Protein AF-A0A2E5S0P0-F1 (afdb_monomer_lite)

pLDDT: mean 78.13, std 12.22, range [39.19, 91.06]

Structure (mmCIF, N/CA/C/O backbone):
data_AF-A0A2E5S0P0-F1
#
_entry.id   AF-A0A2E5S0P0-F1
#
loop_
_atom_site.group_PDB
_atom_site.id
_atom_site.type_symbol
_atom_site.label_atom_id
_atom_site.label_alt_id
_atom_site.label_comp_id
_atom_site.label_asym_id
_atom_site.label_entity_id
_atom_site.label_seq_id
_atom_site.pdbx_PDB_ins_code
_atom_site.Cartn_x
_atom_site.Cartn_y
_atom_site.Cartn_z
_atom_site.occupancy
_atom_site.B_iso_or_equiv
_atom_site.auth_seq_id
_atom_site.auth_comp_id
_atom_site.auth_asym_id
_atom_site.auth_atom_id
_atom_site.pdbx_PDB_model_num
ATOM 1 N N . MET A 1 1 ? -26.345 3.188 47.044 1.00 56.16 1 MET A N 1
ATOM 2 C CA . MET A 1 1 ? -27.006 3.706 45.821 1.00 56.16 1 MET A CA 1
ATOM 3 C C . MET A 1 1 ? -26.520 5.099 45.387 1.00 56.16 1 MET A C 1
ATOM 5 O O . MET A 1 1 ? -26.101 5.228 44.247 1.00 56.16 1 MET A O 1
ATOM 9 N N . LYS A 1 2 ? -26.511 6.142 46.244 1.00 61.41 2 LYS A N 1
ATOM 10 C CA . LYS A 1 2 ? -26.120 7.521 45.837 1.00 61.41 2 LYS A CA 1
ATOM 11 C C . LYS A 1 2 ? -24.665 7.674 45.358 1.00 61.41 2 LYS A C 1
ATOM 13 O O . LYS A 1 2 ? -24.435 8.383 44.388 1.00 61.41 2 LYS A O 1
ATOM 18 N N . LYS A 1 3 ? -23.706 6.971 45.979 1.00 65.88 3 LYS A N 1
ATOM 19 C CA . LYS A 1 3 ? -22.295 6.997 45.546 1.00 65.88 3 LYS A CA 1
ATOM 20 C C . LYS A 1 3 ? -22.123 6.507 44.104 1.00 65.88 3 LYS A C 1
ATOM 22 O O . LYS A 1 3 ? -21.479 7.184 43.321 1.00 65.88 3 LYS A O 1
ATOM 27 N N . LEU A 1 4 ? -22.764 5.397 43.730 1.00 69.19 4 LEU A N 1
ATOM 28 C CA . LEU A 1 4 ? -22.656 4.812 42.385 1.00 69.19 4 LEU A CA 1
ATOM 29 C C . LEU A 1 4 ? -23.177 5.759 41.288 1.00 69.19 4 LEU A C 1
ATOM 31 O O . LEU A 1 4 ? -22.580 5.863 40.223 1.00 69.19 4 LEU A O 1
ATOM 35 N N . ARG A 1 5 ? -24.246 6.513 41.579 1.00 80.75 5 ARG A N 1
ATOM 36 C CA . ARG A 1 5 ? -24.827 7.488 40.643 1.00 80.75 5 ARG A CA 1
ATOM 37 C C . ARG A 1 5 ? -23.908 8.684 40.370 1.00 80.75 5 ARG A C 1
ATOM 39 O O . ARG A 1 5 ? -23.961 9.234 39.279 1.00 80.75 5 ARG A O 1
ATOM 46 N N . ASN A 1 6 ? -23.037 9.040 41.316 1.00 83.25 6 ASN A N 1
ATOM 47 C CA . ASN A 1 6 ? -22.064 10.122 41.135 1.00 83.25 6 ASN A CA 1
ATOM 48 C C . ASN A 1 6 ? -20.845 9.702 40.296 1.00 83.25 6 ASN A C 1
ATOM 50 O O . ASN A 1 6 ? -20.226 10.556 39.674 1.00 83.25 6 ASN A O 1
ATOM 54 N N . TYR A 1 7 ? -20.514 8.406 40.242 1.00 88.75 7 TYR A N 1
ATOM 55 C CA . TYR A 1 7 ? -19.415 7.893 39.407 1.00 88.75 7 TYR A CA 1
ATOM 56 C C . TYR A 1 7 ? -19.853 7.518 37.984 1.00 88.75 7 TYR A C 1
ATOM 58 O O . TYR A 1 7 ? -19.006 7.328 37.116 1.00 88.75 7 TYR A O 1
ATOM 66 N N . LEU A 1 8 ? -21.162 7.449 37.725 1.00 90.06 8 LEU A N 1
ATOM 67 C CA . LEU A 1 8 ? -21.733 7.139 36.413 1.00 90.06 8 LEU A CA 1
ATOM 68 C C . LEU A 1 8 ? -21.187 8.011 35.258 1.00 90.06 8 LEU A C 1
ATOM 70 O O . LEU A 1 8 ? -20.772 7.431 34.257 1.00 90.06 8 LEU A O 1
ATOM 74 N N . PRO A 1 9 ? -21.111 9.356 35.360 1.00 89.00 9 PRO A N 1
ATOM 75 C CA . PRO A 1 9 ? -20.534 10.172 34.286 1.00 89.00 9 PRO A CA 1
ATOM 76 C C . PRO A 1 9 ? -19.044 9.880 34.051 1.00 89.00 9 PRO A C 1
ATOM 78 O O . PRO A 1 9 ? -18.589 9.891 32.911 1.00 89.00 9 PRO A O 1
ATOM 81 N N . LEU A 1 10 ? -18.296 9.548 35.107 1.00 89.06 10 LEU A N 1
ATOM 82 C CA . LEU A 1 10 ? -16.881 9.181 35.013 1.00 89.06 10 LEU A CA 1
ATOM 83 C C . LEU A 1 10 ? -16.688 7.832 34.303 1.00 89.06 10 LEU A C 1
ATOM 85 O O . LEU A 1 10 ? -15.780 7.687 33.490 1.00 89.06 10 LEU A O 1
ATOM 89 N N . LEU A 1 11 ? -17.567 6.864 34.574 1.00 89.38 11 LEU A N 1
ATOM 90 C CA . LEU A 1 11 ? -17.568 5.560 33.906 1.00 89.38 11 LEU A CA 1
ATOM 91 C C . LEU A 1 11 ? -17.917 5.683 32.419 1.00 89.38 11 LEU A C 1
ATOM 93 O O . LEU A 1 11 ? -17.259 5.064 31.588 1.00 89.38 11 LEU A O 1
ATOM 97 N N . LEU A 1 12 ? -18.906 6.510 32.071 1.00 91.06 12 LEU A N 1
ATOM 98 C CA . LEU A 1 12 ? -19.262 6.770 30.673 1.00 91.06 12 LEU A CA 1
ATOM 99 C C . LEU A 1 12 ? -18.119 7.454 29.916 1.00 91.06 12 LEU A C 1
ATOM 101 O O . LEU A 1 12 ? -17.798 7.054 28.799 1.00 91.06 12 LEU A O 1
ATOM 105 N N . PHE A 1 13 ? -17.456 8.430 30.541 1.00 91.06 13 PHE A N 1
ATOM 106 C CA . PHE A 1 13 ? -16.291 9.086 29.953 1.00 91.06 13 PHE A CA 1
ATOM 107 C C . PHE A 1 13 ? -15.122 8.110 29.755 1.00 91.06 13 PHE A C 1
ATOM 109 O O . PHE A 1 13 ? -14.500 8.096 28.696 1.00 91.06 13 PHE A O 1
ATOM 116 N N . ALA A 1 14 ? -14.863 7.232 30.730 1.00 89.75 14 ALA A N 1
ATOM 117 C CA . ALA A 1 14 ? -13.842 6.194 30.609 1.00 89.75 14 ALA A CA 1
ATOM 118 C C . ALA A 1 14 ? -14.139 5.214 29.458 1.00 89.75 14 ALA A C 1
ATOM 120 O O . ALA A 1 14 ? -13.234 4.884 28.692 1.00 89.75 14 ALA A O 1
ATOM 121 N N . LEU A 1 15 ? -15.399 4.797 29.287 1.00 88.62 15 LEU A N 1
ATOM 122 C CA . LEU A 1 15 ? -15.823 3.939 28.174 1.00 88.62 15 LEU A CA 1
ATOM 123 C C . LEU A 1 15 ? -15.670 4.633 26.813 1.00 88.62 15 LEU A C 1
ATOM 125 O O . LEU A 1 15 ? -15.230 4.006 25.846 1.00 88.62 15 LEU A O 1
ATOM 129 N N . PHE A 1 16 ? -15.984 5.927 26.737 1.00 88.06 16 PHE A N 1
ATOM 130 C CA . PHE A 1 16 ? -15.827 6.723 25.519 1.00 88.06 16 PHE A CA 1
ATOM 131 C C . PHE A 1 16 ? -14.347 6.902 25.139 1.00 88.06 16 PHE A C 1
ATOM 133 O O . PHE A 1 16 ? -13.952 6.684 23.995 1.00 88.06 16 PHE A O 1
ATOM 140 N N . CYS A 1 17 ? -13.489 7.200 26.116 1.00 88.19 17 CYS A N 1
ATOM 141 C CA . CYS A 1 17 ? -12.043 7.274 25.908 1.00 88.19 17 CYS A CA 1
ATOM 142 C C . CYS A 1 17 ? -11.448 5.922 25.491 1.00 88.19 17 CYS A C 1
ATOM 144 O O . CYS A 1 17 ? -10.601 5.870 24.599 1.00 88.19 17 CYS A O 1
ATOM 146 N N . PHE A 1 18 ? -11.903 4.822 26.098 1.00 86.00 18 PHE A N 1
ATOM 147 C CA . PHE A 1 18 ? -11.432 3.481 25.755 1.00 86.00 18 PHE A CA 1
ATOM 148 C C . PHE A 1 18 ? -11.819 3.084 24.326 1.00 86.00 18 PHE A C 1
ATOM 150 O O . PHE A 1 18 ? -11.001 2.520 23.604 1.00 86.00 18 PHE A O 1
ATOM 157 N N . SER A 1 19 ? -13.031 3.421 23.884 1.00 80.88 19 SER A N 1
ATOM 158 C CA . SER A 1 19 ? -13.497 3.135 22.520 1.00 80.88 19 SER A CA 1
ATOM 159 C C . SER A 1 19 ? -12.777 3.977 21.461 1.00 80.88 19 SER A C 1
ATOM 161 O O . SER A 1 19 ? -12.368 3.430 20.439 1.00 80.88 19 SER A O 1
ATOM 163 N N . LEU A 1 20 ? -12.510 5.261 21.724 1.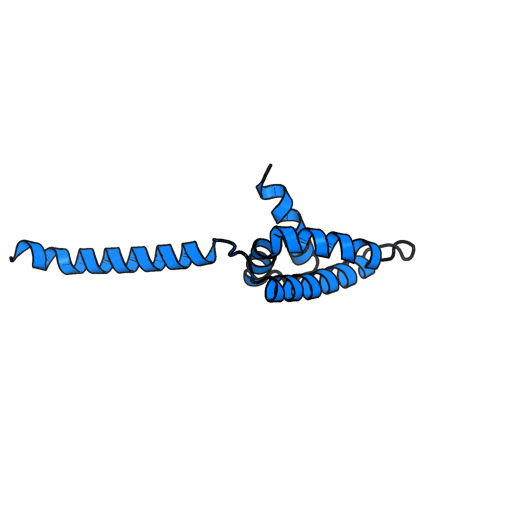00 82.38 20 LEU A N 1
ATOM 164 C CA . LEU A 1 20 ? -11.653 6.095 20.867 1.00 82.38 20 LEU A CA 1
ATOM 165 C C . LEU A 1 20 ? -10.219 5.553 20.777 1.00 82.38 20 LEU A C 1
ATOM 167 O O . LEU A 1 20 ? -9.642 5.486 19.690 1.00 82.38 20 LEU A O 1
ATOM 171 N N . ALA A 1 21 ? -9.645 5.133 21.906 1.00 82.50 21 ALA A N 1
ATOM 172 C CA . ALA A 1 21 ? -8.316 4.532 21.938 1.00 82.50 21 ALA A CA 1
ATOM 173 C C . ALA A 1 21 ? -8.278 3.195 21.185 1.00 82.50 21 ALA A C 1
ATOM 175 O O . ALA A 1 2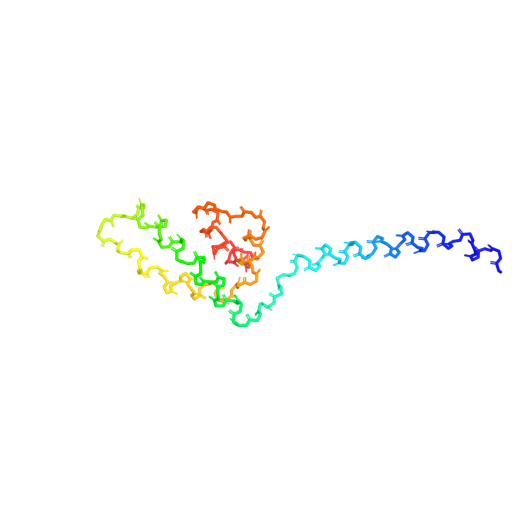1 ? -7.333 2.958 20.437 1.00 82.50 21 ALA A O 1
ATOM 176 N N . ALA A 1 22 ? -9.308 2.356 21.335 1.00 77.19 22 ALA A N 1
ATOM 177 C CA . ALA A 1 22 ? -9.446 1.086 20.629 1.00 77.19 22 ALA A CA 1
ATOM 178 C C . ALA A 1 22 ? -9.609 1.285 19.116 1.00 77.19 22 ALA A C 1
ATOM 180 O O . ALA A 1 22 ? -8.921 0.617 18.348 1.00 77.19 22 ALA A O 1
ATOM 181 N N . ALA A 1 23 ? -10.423 2.252 18.684 1.00 67.44 23 ALA A N 1
ATOM 182 C CA . ALA A 1 23 ? -10.582 2.604 17.273 1.00 67.44 23 ALA A CA 1
ATOM 183 C C . ALA A 1 23 ? -9.264 3.108 16.662 1.00 67.44 23 ALA A C 1
ATOM 185 O O . ALA A 1 23 ? -8.865 2.669 15.584 1.00 67.44 23 ALA A O 1
ATOM 186 N N . ASN A 1 24 ? -8.530 3.963 17.382 1.00 69.56 24 ASN A N 1
ATOM 187 C CA . ASN A 1 24 ? -7.212 4.441 16.959 1.00 69.56 24 ASN A CA 1
ATOM 188 C C . ASN A 1 24 ? -6.168 3.302 16.934 1.00 69.56 24 ASN A C 1
ATOM 190 O O . ASN A 1 24 ? -5.313 3.239 16.053 1.00 69.56 24 ASN A O 1
ATOM 194 N N . TRP A 1 25 ? -6.265 2.350 17.866 1.00 63.47 25 TRP A N 1
ATOM 195 C CA . TRP A 1 25 ? -5.432 1.145 17.88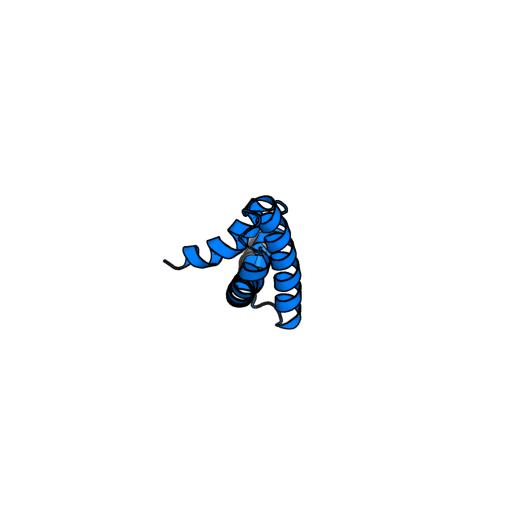7 1.00 63.47 25 TRP A CA 1
ATOM 196 C C . TRP A 1 25 ? -5.734 0.184 16.737 1.00 63.47 25 TRP A C 1
ATOM 198 O O . TRP A 1 25 ? -4.798 -0.356 16.147 1.00 63.47 25 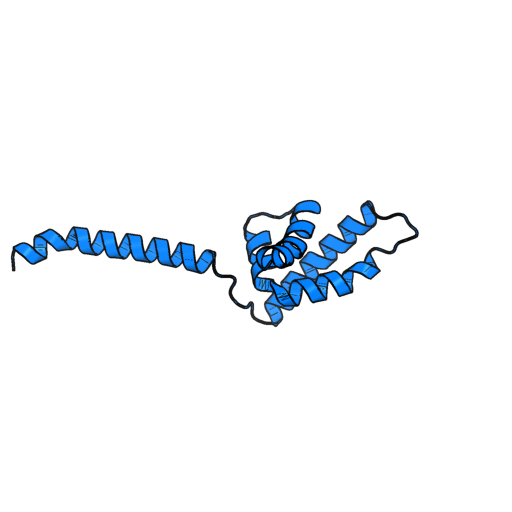TRP A O 1
ATOM 208 N N . GLN A 1 26 ? -7.009 -0.025 16.400 1.00 61.09 26 GLN A N 1
ATOM 209 C CA . GLN A 1 26 ? -7.417 -0.824 15.243 1.00 61.09 26 GLN A CA 1
ATOM 210 C C . GLN A 1 26 ? -6.941 -0.189 13.942 1.00 61.09 26 GLN A C 1
ATOM 212 O O . GLN A 1 26 ? -6.416 -0.902 13.095 1.00 61.09 26 GLN A O 1
ATOM 217 N N . ASN A 1 27 ? -6.978 1.141 13.844 1.00 55.28 27 ASN A N 1
ATOM 218 C CA . ASN A 1 27 ? -6.391 1.867 12.718 1.00 55.28 27 ASN A CA 1
ATOM 219 C C . ASN A 1 27 ? -4.867 1.681 12.594 1.00 55.28 27 ASN A C 1
ATOM 221 O O . ASN A 1 27 ? -4.318 1.829 11.511 1.00 55.28 27 ASN A O 1
ATOM 225 N N . ARG A 1 28 ? -4.157 1.354 13.685 1.00 54.44 28 ARG A N 1
ATOM 226 C CA . ARG A 1 28 ? -2.698 1.127 13.671 1.00 54.44 28 ARG A CA 1
ATOM 227 C C . ARG A 1 28 ? -2.276 -0.325 13.507 1.00 54.44 28 ARG A C 1
ATOM 229 O O . ARG A 1 28 ? -1.095 -0.580 13.251 1.00 54.44 28 ARG A O 1
ATOM 236 N N . ARG A 1 29 ? -3.174 -1.287 13.701 1.00 52.78 29 ARG A N 1
ATOM 237 C CA . ARG A 1 29 ? -2.849 -2.685 13.434 1.00 52.78 29 ARG A CA 1
ATOM 238 C C . ARG A 1 29 ? -3.068 -2.926 11.956 1.00 52.78 29 ARG A C 1
ATOM 240 O O . ARG A 1 29 ? -4.201 -2.959 11.498 1.00 52.78 29 ARG A O 1
ATOM 247 N N . GLY A 1 30 ? -1.960 -3.134 11.245 1.00 56.22 30 GLY A N 1
ATOM 248 C CA . GLY A 1 30 ? -1.968 -3.780 9.942 1.00 56.22 30 GLY A CA 1
ATOM 249 C C . GLY A 1 30 ? -2.718 -5.099 10.065 1.00 56.22 30 GLY A C 1
ATOM 250 O O . GLY A 1 30 ? -2.160 -6.106 10.497 1.00 56.22 30 GLY A O 1
ATOM 251 N N . HIS A 1 31 ? -4.007 -5.057 9.751 1.00 56.81 31 HIS A N 1
ATOM 252 C CA . HIS A 1 31 ? -4.802 -6.241 9.524 1.00 56.81 31 HIS A CA 1
ATOM 253 C C . HIS A 1 31 ? -4.140 -7.004 8.378 1.00 56.81 31 HIS A C 1
ATOM 255 O O . HIS A 1 31 ? -3.670 -6.405 7.407 1.00 56.81 31 HIS A O 1
ATOM 261 N N . SER A 1 32 ? -4.083 -8.329 8.489 1.00 64.06 32 SER A N 1
ATOM 262 C CA . SER A 1 32 ? -3.891 -9.166 7.312 1.00 64.06 32 SER A CA 1
ATOM 263 C C . SER A 1 32 ? -5.006 -8.801 6.335 1.00 64.06 32 SER A C 1
ATOM 265 O O . SER A 1 32 ? -6.178 -9.053 6.630 1.00 64.06 32 SER A O 1
ATOM 267 N N . LEU A 1 33 ? -4.663 -8.124 5.236 1.00 75.38 33 LEU A N 1
ATOM 268 C CA . LEU A 1 33 ? -5.642 -7.868 4.188 1.00 75.38 33 LEU A CA 1
ATOM 269 C C . LEU A 1 33 ? -6.115 -9.223 3.658 1.00 75.38 33 LEU A C 1
ATOM 271 O O . LEU A 1 33 ? -5.293 -10.137 3.532 1.00 75.38 33 LEU A O 1
ATOM 275 N N . PRO A 1 34 ? -7.407 -9.347 3.316 1.00 83.88 34 PRO A N 1
ATOM 276 C CA . PRO A 1 34 ? -7.870 -10.450 2.491 1.00 83.88 34 PRO A CA 1
ATOM 277 C C . PRO A 1 34 ? -6.966 -10.579 1.264 1.00 83.88 34 PRO A C 1
ATOM 279 O O . PRO A 1 34 ? -6.579 -9.563 0.686 1.00 83.88 34 PRO A O 1
ATOM 282 N N . GLU A 1 35 ? -6.630 -11.806 0.873 1.00 84.69 35 GLU A N 1
ATOM 283 C CA . GLU A 1 35 ? -5.657 -12.075 -0.196 1.00 84.69 35 GLU A CA 1
ATOM 284 C C . GLU A 1 35 ? -5.989 -11.325 -1.496 1.00 84.69 35 GLU A C 1
ATOM 286 O O . GLU A 1 35 ? -5.113 -10.725 -2.113 1.00 84.69 35 GLU A O 1
ATOM 291 N N . GLU A 1 36 ? -7.272 -11.256 -1.848 1.00 86.94 36 GLU A N 1
ATOM 292 C CA . GLU A 1 36 ? -7.767 -10.527 -3.019 1.00 86.94 36 GLU A CA 1
ATOM 293 C C . GLU A 1 36 ? -7.516 -9.008 -2.930 1.00 86.94 36 GLU A C 1
ATOM 295 O O . GLU A 1 36 ? -7.066 -8.367 -3.886 1.00 86.94 36 GLU A O 1
ATOM 300 N N . GLN A 1 37 ? -7.740 -8.420 -1.752 1.00 88.25 37 GLN A N 1
ATOM 301 C CA . GLN A 1 37 ? -7.471 -7.000 -1.521 1.00 88.25 37 GLN A CA 1
ATOM 302 C C . GLN A 1 37 ? -5.967 -6.722 -1.488 1.00 88.25 37 GLN A C 1
ATOM 304 O O . GLN A 1 37 ? -5.523 -5.704 -2.013 1.00 88.25 37 GLN A O 1
ATOM 309 N N . ALA A 1 38 ? -5.176 -7.629 -0.909 1.00 87.00 38 ALA A N 1
ATOM 310 C CA . ALA A 1 38 ? -3.722 -7.538 -0.908 1.00 87.00 38 ALA A CA 1
ATOM 311 C C . ALA A 1 38 ? -3.165 -7.553 -2.337 1.00 87.00 38 ALA A C 1
ATOM 313 O O . ALA A 1 38 ? -2.368 -6.684 -2.682 1.00 87.00 38 ALA A O 1
ATOM 314 N N . ALA A 1 39 ? -3.641 -8.472 -3.182 1.00 89.94 39 ALA A N 1
ATOM 315 C CA . ALA A 1 39 ? -3.250 -8.555 -4.585 1.00 89.94 39 ALA A CA 1
ATOM 316 C C . ALA A 1 39 ? -3.580 -7.263 -5.347 1.00 89.94 39 ALA A C 1
ATOM 318 O O . ALA A 1 39 ? -2.731 -6.738 -6.067 1.00 89.94 39 ALA A O 1
ATOM 319 N N . THR A 1 40 ? -4.776 -6.708 -5.130 1.00 90.94 40 THR A N 1
ATOM 320 C CA . THR A 1 40 ? -5.212 -5.458 -5.771 1.00 90.94 40 THR A CA 1
ATOM 321 C C . THR A 1 40 ? -4.332 -4.279 -5.354 1.00 90.94 40 THR A C 1
ATOM 323 O O . THR A 1 40 ? -3.754 -3.604 -6.208 1.00 90.94 40 THR A O 1
ATOM 326 N N . VAL A 1 41 ? -4.148 -4.078 -4.043 1.00 88.88 41 VAL A N 1
ATOM 327 C CA . VAL A 1 41 ? -3.300 -3.004 -3.502 1.00 88.88 41 VAL A CA 1
ATOM 328 C C . VAL A 1 41 ? -1.866 -3.145 -4.010 1.00 88.88 41 VAL A C 1
ATOM 330 O O . VAL A 1 41 ? -1.267 -2.165 -4.449 1.00 88.88 41 VAL A O 1
ATOM 333 N N . CYS A 1 42 ? -1.309 -4.355 -3.993 1.00 88.44 42 CYS A N 1
ATOM 334 C CA . CYS A 1 42 ? 0.063 -4.590 -4.422 1.00 88.44 42 CYS A CA 1
ATOM 335 C C . CYS A 1 42 ? 0.256 -4.440 -5.930 1.00 88.44 42 CYS A C 1
ATOM 337 O O . CYS A 1 42 ? 1.286 -3.911 -6.345 1.00 88.44 42 CYS A O 1
ATOM 339 N N . SER A 1 43 ? -0.719 -4.837 -6.750 1.00 90.56 43 SER A N 1
ATOM 340 C CA . SER A 1 43 ? -0.661 -4.614 -8.197 1.00 90.56 43 SER A CA 1
ATOM 341 C C . SER A 1 43 ? -0.633 -3.121 -8.513 1.00 90.56 43 SER A C 1
ATOM 343 O O . SER A 1 43 ? 0.268 -2.658 -9.207 1.00 90.56 43 SER A O 1
ATOM 345 N N . GLU A 1 44 ? -1.566 -2.350 -7.949 1.00 89.12 44 GLU A N 1
ATOM 346 C CA . GLU A 1 44 ? 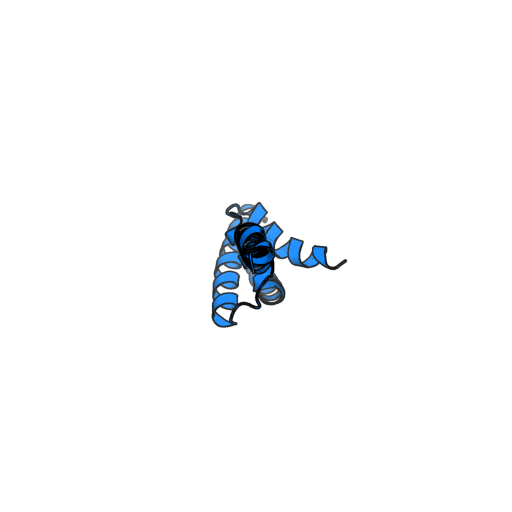-1.664 -0.910 -8.205 1.00 89.12 44 GLU A CA 1
ATOM 347 C C . GLU A 1 44 ? -0.425 -0.156 -7.698 1.00 89.12 44 GLU A C 1
ATOM 349 O O . GLU A 1 44 ? 0.149 0.679 -8.402 1.00 89.12 44 GLU A O 1
ATOM 354 N N . THR A 1 45 ? 0.044 -0.497 -6.496 1.00 87.62 45 THR A N 1
ATOM 355 C CA . THR A 1 45 ? 1.238 0.112 -5.892 1.00 87.62 45 THR A CA 1
ATOM 356 C C . THR A 1 45 ? 2.484 -0.164 -6.726 1.00 87.62 45 THR A C 1
ATOM 358 O O . THR A 1 45 ? 3.273 0.745 -6.988 1.00 87.62 45 THR A O 1
ATOM 361 N N . CYS A 1 46 ? 2.666 -1.409 -7.170 1.00 87.38 46 CYS A N 1
ATOM 362 C CA . CYS A 1 46 ? 3.844 -1.789 -7.935 1.00 87.38 46 CYS A CA 1
ATOM 363 C C . CYS A 1 46 ? 3.810 -1.278 -9.377 1.00 87.38 46 CYS A C 1
ATOM 365 O O . CYS A 1 46 ? 4.866 -0.994 -9.934 1.00 87.38 46 CYS A O 1
ATOM 367 N N . ASP A 1 47 ? 2.636 -1.078 -9.972 1.00 88.38 47 ASP A N 1
ATOM 368 C CA . ASP A 1 47 ? 2.532 -0.436 -11.286 1.00 88.38 47 ASP A CA 1
ATOM 369 C C . ASP A 1 47 ? 2.901 1.048 -11.218 1.00 88.38 47 ASP A C 1
ATOM 371 O O . ASP A 1 47 ? 3.630 1.554 -12.081 1.00 88.38 47 ASP A O 1
ATOM 375 N N . ARG A 1 48 ? 2.504 1.731 -10.136 1.00 87.06 48 ARG A N 1
ATOM 376 C CA . ARG A 1 48 ? 2.988 3.086 -9.843 1.00 87.06 48 ARG A CA 1
ATOM 377 C C . ARG A 1 48 ? 4.496 3.087 -9.624 1.00 87.06 48 ARG A C 1
ATOM 379 O O . ARG A 1 48 ? 5.187 3.876 -10.258 1.00 87.06 48 ARG A O 1
ATOM 386 N N . PHE A 1 49 ? 5.020 2.157 -8.823 1.00 84.19 49 PHE A N 1
ATOM 387 C CA . PHE A 1 49 ? 6.462 1.993 -8.604 1.00 84.19 49 PHE A CA 1
ATOM 388 C C . PHE A 1 49 ? 7.234 1.834 -9.920 1.00 84.19 49 PHE A C 1
ATOM 390 O O . PHE A 1 49 ? 8.221 2.527 -10.139 1.00 84.19 49 PHE A O 1
ATOM 397 N N . VAL A 1 50 ? 6.789 0.943 -10.809 1.00 85.75 50 VAL A N 1
ATOM 398 C CA . VAL A 1 50 ? 7.459 0.677 -12.091 1.00 85.75 50 VAL A CA 1
ATOM 399 C C . VAL A 1 50 ? 7.420 1.912 -12.985 1.00 85.75 50 VAL A C 1
ATOM 401 O O . VAL A 1 50 ? 8.433 2.250 -13.590 1.00 85.75 50 VAL A O 1
ATOM 404 N N . SER A 1 51 ? 6.291 2.618 -13.026 1.00 85.75 51 SER A N 1
ATOM 405 C CA . SER A 1 51 ? 6.156 3.865 -13.789 1.00 85.75 51 SER A CA 1
ATOM 406 C C . SER A 1 51 ? 7.101 4.956 -13.268 1.00 85.75 51 SER A C 1
ATOM 408 O O . SER A 1 51 ? 7.767 5.643 -14.044 1.00 85.75 51 SER A O 1
ATOM 410 N N . CYS A 1 52 ? 7.228 5.065 -11.945 1.00 83.25 52 CYS A N 1
ATOM 411 C CA . CYS A 1 52 ? 8.171 5.962 -11.287 1.00 83.25 52 CYS A CA 1
ATOM 412 C C . CYS A 1 52 ? 9.627 5.588 -11.586 1.00 83.25 52 CYS A C 1
ATOM 414 O O . CYS A 1 52 ? 10.424 6.437 -11.984 1.00 83.25 52 CYS A O 1
ATOM 416 N N . ALA A 1 53 ? 9.969 4.309 -11.431 1.00 80.38 53 ALA A N 1
ATOM 417 C CA . ALA A 1 53 ? 11.309 3.796 -11.664 1.00 80.38 53 ALA A CA 1
ATOM 418 C C . ALA A 1 53 ? 11.715 3.948 -13.136 1.00 80.38 53 ALA A C 1
ATOM 420 O O . ALA A 1 53 ? 12.848 4.318 -13.410 1.00 80.38 53 ALA A O 1
ATOM 421 N N . ALA A 1 54 ? 10.794 3.764 -14.084 1.00 83.56 54 ALA A N 1
ATOM 422 C CA . ALA A 1 54 ? 11.053 3.957 -15.512 1.00 83.56 54 ALA A CA 1
ATOM 423 C C . ALA A 1 54 ? 11.477 5.392 -15.866 1.00 83.56 54 ALA A C 1
ATOM 425 O O . ALA A 1 54 ? 12.195 5.588 -16.840 1.00 83.56 54 ALA A O 1
ATOM 426 N N . SER A 1 55 ? 11.060 6.383 -15.071 1.00 79.31 55 SER A N 1
ATOM 427 C CA . SER A 1 55 ? 11.430 7.790 -15.278 1.00 79.31 55 SER A CA 1
ATOM 428 C C . SER A 1 55 ? 12.813 8.142 -14.712 1.00 79.31 55 SER A C 1
ATOM 430 O O . SER A 1 55 ? 13.376 9.169 -15.078 1.00 79.31 55 SER A O 1
ATOM 432 N N . GLN A 1 56 ? 13.353 7.320 -13.805 1.00 77.94 56 GLN A N 1
ATOM 433 C CA . GLN A 1 56 ? 14.639 7.555 -13.131 1.00 77.94 56 GLN A CA 1
ATOM 434 C C . GLN A 1 56 ? 15.735 6.577 -13.570 1.00 77.94 56 GLN A C 1
ATOM 436 O O . GLN A 1 56 ? 16.923 6.881 -13.463 1.00 77.94 56 GLN A O 1
ATOM 441 N N . LEU A 1 57 ? 15.349 5.388 -14.032 1.00 74.75 57 LEU A N 1
ATOM 442 C CA . LEU A 1 57 ? 16.275 4.361 -14.477 1.00 74.75 57 LEU A CA 1
ATOM 443 C C . LEU A 1 57 ? 16.819 4.696 -15.871 1.00 74.75 57 LEU A C 1
ATOM 445 O O . LEU A 1 57 ? 16.088 5.193 -16.729 1.00 74.75 57 LEU A O 1
ATOM 449 N N . PRO A 1 58 ? 18.097 4.385 -16.131 1.00 77.12 58 PRO A N 1
ATOM 450 C CA . PRO A 1 58 ? 18.653 4.498 -17.468 1.00 77.12 58 PRO A CA 1
ATOM 451 C C . PRO A 1 58 ? 17.908 3.562 -18.438 1.00 77.12 58 PRO A C 1
ATOM 453 O O . PRO A 1 58 ? 17.452 2.494 -18.023 1.00 77.12 58 PRO A O 1
ATOM 456 N N . PRO A 1 59 ? 17.853 3.892 -19.742 1.00 69.62 59 PRO A N 1
ATOM 457 C CA . PRO A 1 59 ? 17.114 3.120 -20.754 1.00 69.62 59 PRO A CA 1
ATOM 458 C C . PRO A 1 59 ? 17.543 1.644 -20.857 1.00 69.62 59 PRO A C 1
ATOM 460 O O . PRO A 1 59 ? 16.808 0.809 -21.376 1.00 69.62 59 PRO A O 1
ATOM 463 N N . ASN A 1 60 ? 18.716 1.311 -20.322 1.00 79.06 60 ASN A N 1
ATOM 464 C CA . ASN A 1 60 ? 19.298 -0.028 -20.317 1.00 79.06 60 ASN A CA 1
ATOM 465 C C . ASN A 1 60 ? 18.741 -0.912 -19.180 1.00 79.06 60 ASN A C 1
ATOM 467 O O . ASN A 1 60 ? 18.997 -2.114 -19.162 1.00 79.06 60 ASN A O 1
ATOM 471 N N . MET A 1 61 ? 18.030 -0.327 -18.208 1.00 73.88 61 MET A N 1
ATOM 472 C CA . MET A 1 61 ? 17.419 -1.029 -17.079 1.00 73.88 61 MET A CA 1
ATOM 473 C C . MET A 1 61 ? 15.892 -0.946 -17.173 1.00 73.88 61 MET A C 1
ATOM 475 O O . MET A 1 61 ? 15.295 0.050 -16.760 1.00 73.88 61 MET A O 1
ATOM 479 N N . PRO A 1 62 ? 15.224 -1.995 -17.679 1.00 76.56 62 PRO A N 1
ATOM 480 C CA . PRO A 1 62 ? 13.775 -2.000 -17.737 1.00 76.56 62 PRO A CA 1
ATOM 481 C C . PRO A 1 62 ? 13.194 -2.071 -16.321 1.00 76.56 62 PRO A C 1
ATOM 483 O O . PRO A 1 62 ? 13.443 -3.019 -15.570 1.00 76.56 62 PRO A O 1
ATOM 486 N N . ALA A 1 63 ? 12.371 -1.081 -15.969 1.00 74.38 63 ALA A N 1
ATOM 487 C CA . ALA A 1 63 ? 11.714 -0.985 -14.666 1.00 74.38 63 ALA A CA 1
ATOM 488 C C . ALA A 1 63 ? 10.801 -2.187 -14.352 1.00 74.38 63 ALA A C 1
ATOM 490 O O . ALA A 1 63 ? 10.572 -2.512 -13.187 1.00 74.38 63 ALA A O 1
ATOM 491 N N . SER A 1 64 ? 10.330 -2.897 -15.384 1.00 79.06 64 SER A N 1
ATOM 492 C CA . SER A 1 64 ? 9.555 -4.138 -15.258 1.00 79.06 64 SER A CA 1
ATOM 493 C C . SER A 1 64 ? 10.303 -5.237 -14.496 1.00 79.06 64 SER A C 1
ATOM 495 O O . SER A 1 64 ? 9.662 -6.061 -13.843 1.00 79.06 64 SER A O 1
ATOM 497 N N . THR A 1 65 ? 11.640 -5.200 -14.485 1.00 81.69 65 THR A N 1
ATOM 498 C CA . THR A 1 65 ? 12.493 -6.110 -13.700 1.00 81.69 65 THR A CA 1
ATOM 499 C C . THR A 1 65 ? 12.222 -6.003 -12.198 1.00 81.69 65 THR A C 1
ATOM 501 O O . THR A 1 65 ? 12.335 -6.988 -11.474 1.00 81.69 65 THR A O 1
ATOM 504 N N . PHE A 1 66 ? 11.807 -4.828 -11.717 1.00 79.75 66 PHE A N 1
ATOM 505 C CA . PHE A 1 66 ? 11.520 -4.595 -10.301 1.00 79.75 66 PHE A CA 1
ATOM 506 C C . PHE A 1 66 ? 10.077 -4.936 -9.913 1.00 79.75 66 PHE A C 1
ATOM 508 O O . PHE A 1 66 ? 9.772 -5.005 -8.722 1.00 79.75 66 PHE A O 1
ATOM 515 N N . ARG A 1 67 ? 9.186 -5.187 -10.884 1.00 85.56 67 ARG A N 1
ATOM 516 C CA . ARG A 1 67 ? 7.758 -5.436 -10.627 1.00 85.56 67 ARG A CA 1
ATOM 517 C C . ARG A 1 67 ? 7.541 -6.683 -9.777 1.00 85.56 67 ARG A C 1
ATOM 519 O O . ARG A 1 67 ? 6.786 -6.641 -8.812 1.00 85.56 67 ARG A O 1
ATOM 526 N N . SER A 1 68 ? 8.230 -7.776 -10.102 1.00 84.81 68 SER A N 1
ATOM 527 C CA . SER A 1 68 ? 8.125 -9.044 -9.368 1.00 84.81 68 SER A CA 1
ATOM 528 C C . SER A 1 68 ? 8.664 -8.924 -7.939 1.00 84.81 68 SER A C 1
ATOM 530 O O . SER A 1 68 ? 8.033 -9.409 -6.999 1.00 84.81 68 SER A O 1
ATOM 532 N N . GLY A 1 69 ? 9.792 -8.227 -7.764 1.00 84.00 69 GLY A N 1
ATOM 533 C CA . GLY A 1 69 ? 10.379 -7.936 -6.456 1.00 84.00 69 GLY A CA 1
ATOM 534 C C . GLY A 1 69 ? 9.474 -7.053 -5.598 1.00 84.00 69 GLY A C 1
ATOM 535 O O . GLY A 1 69 ? 9.210 -7.387 -4.443 1.00 84.00 69 GLY A O 1
ATOM 536 N N . CYS A 1 70 ? 8.931 -5.983 -6.184 1.00 86.12 70 CYS A N 1
ATOM 537 C CA . CYS A 1 70 ? 7.950 -5.115 -5.538 1.00 86.12 70 CYS A CA 1
ATOM 538 C C . CYS A 1 70 ? 6.710 -5.904 -5.111 1.00 86.12 70 CYS A C 1
ATOM 540 O O . CYS A 1 70 ? 6.314 -5.835 -3.951 1.00 86.12 70 CYS A O 1
ATOM 542 N N . TYR A 1 71 ? 6.131 -6.706 -6.010 1.00 88.06 71 TYR A N 1
ATOM 543 C CA . TYR A 1 71 ? 4.910 -7.456 -5.725 1.00 88.06 71 TYR A CA 1
ATOM 544 C C . TYR A 1 71 ? 5.131 -8.495 -4.619 1.00 88.06 71 TYR A C 1
ATOM 546 O O . TYR A 1 71 ? 4.343 -8.584 -3.682 1.00 88.06 71 TYR A O 1
ATOM 554 N N . SER A 1 72 ? 6.252 -9.222 -4.668 1.00 86.94 72 SER A N 1
ATOM 555 C CA . SER A 1 72 ? 6.641 -10.191 -3.635 1.00 86.94 72 SER A CA 1
ATOM 556 C C . SER A 1 72 ? 6.844 -9.535 -2.263 1.00 86.94 72 SER A C 1
ATOM 558 O O . SER A 1 72 ? 6.349 -10.038 -1.252 1.00 86.94 72 SER A O 1
ATOM 560 N N . GLY A 1 73 ? 7.533 -8.389 -2.214 1.00 84.38 73 GLY A N 1
ATOM 561 C CA . GLY A 1 73 ? 7.725 -7.620 -0.981 1.00 84.38 73 GLY A CA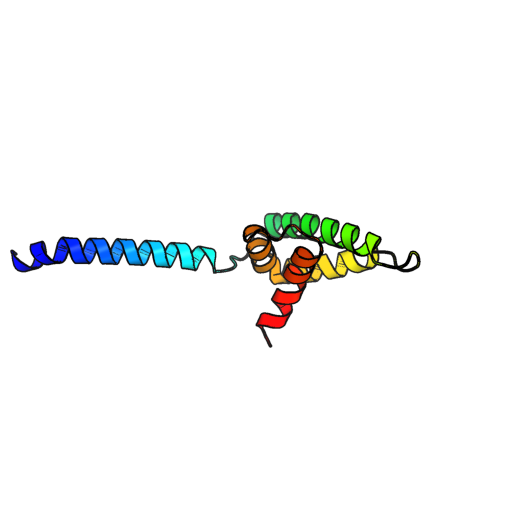 1
ATOM 562 C C . GLY A 1 73 ? 6.417 -7.037 -0.444 1.00 84.38 73 GLY A C 1
ATOM 563 O O . GLY A 1 73 ? 6.128 -7.152 0.748 1.00 84.38 73 GLY A O 1
ATOM 564 N N . CYS A 1 74 ? 5.591 -6.479 -1.329 1.00 86.62 74 CYS A N 1
ATOM 565 C CA . CYS A 1 74 ? 4.292 -5.930 -0.974 1.00 86.62 74 CYS A CA 1
ATOM 566 C C . CYS A 1 74 ? 3.365 -7.009 -0.414 1.00 86.62 74 CYS A C 1
ATOM 568 O O . CYS A 1 74 ? 2.821 -6.811 0.663 1.00 86.62 74 CYS A O 1
ATOM 570 N N . MET A 1 75 ? 3.244 -8.178 -1.052 1.00 87.06 75 MET A N 1
ATOM 571 C CA . MET A 1 75 ? 2.369 -9.258 -0.573 1.00 87.06 75 MET A CA 1
ATOM 572 C C . MET A 1 75 ? 2.745 -9.744 0.833 1.00 87.06 75 MET A C 1
ATOM 574 O O . MET A 1 75 ? 1.867 -10.000 1.655 1.00 87.06 75 MET A O 1
ATOM 578 N N . LYS A 1 76 ? 4.043 -9.790 1.167 1.00 84.12 76 LYS A N 1
ATOM 579 C CA . LYS A 1 76 ? 4.516 -10.120 2.527 1.00 84.12 76 LYS A CA 1
ATOM 580 C C . LYS A 1 76 ? 4.112 -9.080 3.576 1.00 84.12 76 LYS A C 1
ATOM 582 O O . LYS A 1 76 ? 4.033 -9.399 4.763 1.00 84.12 76 LYS A O 1
ATOM 587 N N . HIS A 1 77 ? 3.867 -7.842 3.152 1.00 82.69 77 HIS A N 1
ATOM 588 C CA . HIS A 1 77 ? 3.621 -6.694 4.018 1.00 82.69 77 HIS A CA 1
ATOM 589 C C . HIS A 1 77 ? 2.405 -5.860 3.583 1.00 82.69 77 HIS A C 1
ATOM 591 O O . HIS A 1 77 ? 2.360 -4.658 3.848 1.00 82.69 77 HIS A O 1
ATOM 597 N N . ALA A 1 78 ? 1.393 -6.484 2.969 1.00 85.94 78 ALA A N 1
ATOM 598 C CA . ALA A 1 78 ? 0.307 -5.771 2.290 1.00 85.94 78 ALA A CA 1
ATOM 599 C C . ALA A 1 78 ? -0.475 -4.849 3.238 1.00 85.94 78 ALA A C 1
ATOM 601 O O . ALA A 1 78 ? -0.828 -3.732 2.872 1.00 85.94 78 ALA A O 1
ATOM 602 N N . GLY A 1 79 ? -0.655 -5.262 4.499 1.00 81.19 79 GLY A N 1
ATOM 603 C CA . GLY A 1 79 ? -1.253 -4.427 5.550 1.00 81.19 79 GLY A CA 1
ATOM 604 C C . GLY A 1 79 ? -0.459 -3.167 5.872 1.00 81.19 79 GLY A C 1
ATOM 605 O O . GLY A 1 79 ? -1.043 -2.124 6.138 1.00 81.19 79 GLY A O 1
ATOM 606 N N . THR A 1 80 ? 0.871 -3.238 5.816 1.00 82.19 80 THR A N 1
ATOM 607 C CA . THR A 1 80 ? 1.741 -2.072 6.025 1.00 82.19 80 THR A CA 1
ATOM 608 C C . THR A 1 80 ? 1.749 -1.158 4.807 1.00 82.19 80 THR A C 1
ATOM 610 O O . THR A 1 80 ? 1.727 0.058 4.968 1.00 82.19 80 THR A O 1
ATOM 613 N N . VAL A 1 81 ? 1.742 -1.726 3.599 1.00 84.06 81 VAL A N 1
ATOM 614 C CA . VAL A 1 81 ? 1.653 -0.941 2.362 1.00 84.06 81 VAL A CA 1
ATOM 615 C C . VAL A 1 81 ? 0.319 -0.199 2.304 1.00 84.06 81 VAL A C 1
ATOM 617 O O . VAL A 1 81 ? 0.318 1.010 2.099 1.00 84.06 81 VAL A O 1
ATOM 620 N N . LYS A 1 82 ? -0.801 -0.874 2.594 1.00 85.69 82 LYS A N 1
ATOM 621 C CA . LYS A 1 82 ? -2.122 -0.239 2.662 1.00 85.69 82 LYS A CA 1
ATOM 622 C C . LYS A 1 82 ? -2.189 0.878 3.707 1.00 85.69 82 LYS A C 1
ATOM 624 O O . LYS A 1 82 ? -2.597 1.977 3.364 1.00 85.69 82 LYS A O 1
ATOM 629 N N . ASP A 1 83 ? -1.738 0.638 4.939 1.00 82.69 83 ASP A N 1
ATOM 630 C CA . ASP A 1 83 ? -1.684 1.682 5.981 1.00 82.69 83 ASP A CA 1
ATOM 631 C C . ASP A 1 83 ? -0.817 2.878 5.551 1.00 82.69 83 ASP A C 1
ATOM 633 O O . ASP A 1 83 ? -1.135 4.025 5.849 1.00 82.69 83 ASP A O 1
ATOM 637 N N . CYS A 1 84 ? 0.269 2.636 4.819 1.00 84.25 84 CYS A N 1
ATOM 638 C CA . CYS A 1 84 ? 1.117 3.703 4.303 1.00 84.25 84 CYS A CA 1
ATOM 639 C C . CYS A 1 84 ? 0.415 4.543 3.221 1.00 84.25 84 CYS A C 1
ATOM 641 O O . CYS A 1 84 ? 0.486 5.770 3.262 1.00 84.25 84 CYS A O 1
ATOM 643 N N . LEU A 1 85 ? -0.313 3.899 2.305 1.00 84.50 85 LEU A N 1
ATOM 644 C CA . LEU A 1 85 ? -1.135 4.578 1.297 1.00 84.50 85 LEU A CA 1
ATOM 645 C C . LEU A 1 85 ? -2.290 5.356 1.937 1.00 84.50 85 LEU A C 1
ATOM 647 O O . LEU A 1 85 ? -2.515 6.512 1.591 1.00 84.50 85 LEU A O 1
ATOM 651 N N . ASP A 1 86 ? -2.962 4.769 2.929 1.00 84.56 86 ASP A N 1
ATOM 652 C CA . ASP A 1 86 ? -4.071 5.402 3.653 1.00 84.56 86 ASP A CA 1
ATOM 653 C C . ASP A 1 86 ? -3.605 6.642 4.456 1.00 84.56 86 ASP A C 1
ATOM 655 O O . ASP A 1 86 ? -4.400 7.537 4.741 1.00 84.56 86 ASP A O 1
ATOM 659 N N . ARG A 1 87 ? -2.304 6.753 4.771 1.00 81.81 87 ARG A N 1
ATOM 660 C CA . ARG A 1 87 ? -1.685 7.959 5.365 1.00 81.81 87 ARG A CA 1
ATOM 661 C C . ARG A 1 87 ? -1.391 9.073 4.358 1.00 81.81 87 ARG A C 1
ATOM 663 O O . ARG A 1 87 ? -0.864 10.108 4.758 1.00 81.81 87 ARG A O 1
ATOM 670 N N . GLY A 1 88 ? -1.732 8.878 3.086 1.00 83.69 88 GLY A N 1
ATOM 671 C CA . GLY A 1 88 ? -1.585 9.882 2.034 1.00 83.69 88 GLY A CA 1
ATOM 672 C C . GLY A 1 88 ? -0.334 9.729 1.173 1.00 83.69 88 GLY A C 1
ATOM 673 O O . GLY A 1 88 ? -0.037 10.642 0.403 1.00 83.69 88 GLY A O 1
ATOM 674 N N . ALA A 1 89 ? 0.382 8.601 1.262 1.00 83.81 89 ALA A N 1
ATOM 675 C CA . ALA A 1 89 ? 1.482 8.318 0.346 1.00 83.81 89 ALA A CA 1
ATOM 676 C C . ALA A 1 89 ? 0.954 8.287 -1.095 1.00 83.81 89 ALA A C 1
ATOM 678 O O . ALA A 1 89 ? 0.203 7.391 -1.484 1.00 83.81 89 ALA A O 1
ATOM 679 N N . SER A 1 90 ? 1.332 9.291 -1.876 1.00 81.31 90 SER A N 1
ATOM 680 C CA . SER A 1 90 ? 0.805 9.514 -3.228 1.00 81.31 90 SER A CA 1
ATOM 681 C C . SER A 1 90 ? 1.901 9.836 -4.233 1.00 81.31 90 SER A C 1
ATOM 683 O O . SER A 1 90 ? 1.716 9.640 -5.434 1.00 81.31 90 SER A O 1
ATOM 685 N N . THR A 1 91 ? 3.067 10.269 -3.756 1.00 83.44 91 THR A N 1
ATOM 686 C CA . THR A 1 91 ? 4.239 10.484 -4.597 1.00 83.44 91 THR A CA 1
ATOM 687 C C . THR A 1 91 ? 5.004 9.183 -4.826 1.00 83.44 91 THR A C 1
ATOM 689 O O . THR A 1 91 ? 4.940 8.236 -4.038 1.00 83.44 91 THR A O 1
ATOM 692 N N . CYS A 1 92 ? 5.782 9.148 -5.909 1.00 77.56 92 CYS A N 1
ATOM 693 C CA . CYS A 1 92 ? 6.667 8.029 -6.224 1.00 77.56 92 CYS A CA 1
ATOM 694 C C . CYS A 1 92 ? 7.555 7.636 -5.041 1.00 77.56 92 CYS A C 1
ATOM 696 O O . CYS A 1 92 ? 7.635 6.465 -4.684 1.00 77.56 92 CYS A O 1
ATOM 698 N N . GLU A 1 93 ? 8.207 8.616 -4.420 1.00 79.56 93 GLU A N 1
ATOM 699 C CA . GLU A 1 93 ? 9.160 8.379 -3.341 1.00 79.56 93 GLU A CA 1
ATOM 700 C C . GLU A 1 93 ? 8.484 7.828 -2.083 1.00 79.56 93 GLU A C 1
ATOM 702 O O . GLU A 1 93 ? 8.976 6.870 -1.484 1.00 79.56 93 GLU A O 1
ATOM 707 N N . GLU A 1 94 ? 7.308 8.349 -1.733 1.00 83.06 94 GLU A N 1
ATOM 708 C CA . GLU A 1 94 ? 6.516 7.838 -0.614 1.00 83.06 94 GLU A CA 1
ATOM 709 C C . GLU A 1 94 ? 6.060 6.396 -0.857 1.00 83.06 94 GLU A C 1
ATOM 711 O O . GLU A 1 94 ? 6.187 5.555 0.031 1.00 83.06 94 GLU A O 1
ATOM 716 N N . ILE A 1 95 ? 5.599 6.077 -2.069 1.00 79.44 95 ILE A N 1
ATOM 717 C CA . ILE A 1 95 ? 5.183 4.719 -2.440 1.00 79.44 95 ILE A CA 1
ATOM 718 C C . ILE A 1 95 ? 6.371 3.738 -2.378 1.00 79.44 95 ILE A C 1
ATOM 720 O O . ILE A 1 95 ? 6.232 2.622 -1.862 1.00 79.44 95 ILE A O 1
ATOM 724 N N . MET A 1 96 ? 7.563 4.152 -2.831 1.00 74.00 96 MET A N 1
ATOM 725 C CA . MET A 1 96 ? 8.793 3.358 -2.685 1.00 74.00 96 MET A CA 1
ATOM 726 C C . MET A 1 96 ? 9.131 3.115 -1.207 1.00 74.00 96 MET A C 1
ATOM 728 O O . MET A 1 96 ? 9.434 1.990 -0.800 1.00 74.00 96 MET A O 1
ATOM 732 N N . GLN A 1 97 ? 9.014 4.154 -0.380 1.00 77.81 97 GLN A N 1
ATOM 733 C CA . GLN A 1 97 ? 9.234 4.079 1.063 1.00 77.81 97 GLN A CA 1
ATOM 734 C C . GLN A 1 97 ? 8.223 3.151 1.751 1.00 77.81 97 GLN A C 1
ATOM 736 O O . GLN A 1 97 ? 8.612 2.411 2.651 1.00 77.81 97 GLN A O 1
ATOM 741 N N . CYS A 1 98 ? 6.958 3.107 1.322 1.00 78.50 98 CYS A N 1
ATOM 742 C CA . CYS A 1 98 ? 5.949 2.201 1.886 1.00 78.50 98 CYS A CA 1
ATOM 743 C C . CYS A 1 98 ? 6.347 0.720 1.779 1.00 78.50 98 CYS A C 1
ATOM 745 O O . CYS A 1 98 ? 6.080 -0.068 2.690 1.00 78.50 98 CYS A O 1
ATOM 747 N N . SER A 1 99 ? 7.021 0.354 0.687 1.00 69.62 99 SER A N 1
ATOM 748 C CA . SER A 1 99 ? 7.455 -1.022 0.417 1.00 69.62 99 SER A CA 1
ATOM 749 C C . SER A 1 99 ? 8.796 -1.365 1.080 1.00 69.62 99 SER A C 1
ATOM 751 O O . SER A 1 99 ? 9.025 -2.517 1.436 1.00 69.62 99 SER A O 1
ATOM 753 N N . LEU A 1 100 ? 9.670 -0.372 1.292 1.00 66.81 100 LEU A N 1
ATOM 754 C CA . LEU A 1 100 ? 10.979 -0.534 1.942 1.00 66.81 100 LEU A CA 1
ATOM 755 C C . LEU A 1 100 ? 10.906 -0.443 3.475 1.00 66.81 100 LEU A C 1
ATOM 757 O O . LEU A 1 100 ? 11.588 -1.174 4.188 1.00 66.81 100 LEU A O 1
ATOM 761 N N . LYS A 1 101 ? 10.067 0.438 4.024 1.00 58.34 101 LYS A N 1
ATOM 762 C CA . LYS A 1 101 ? 9.988 0.706 5.471 1.00 58.34 101 LYS A CA 1
ATOM 763 C C . LYS A 1 101 ? 9.347 -0.446 6.252 1.00 58.34 101 LYS A C 1
ATOM 765 O O . LYS A 1 101 ? 9.633 -0.619 7.437 1.00 58.34 101 LYS A O 1
ATOM 770 N N . SER A 1 102 ? 8.539 -1.272 5.585 1.00 53.50 102 SER A N 1
ATOM 771 C CA . SER A 1 102 ? 8.022 -2.536 6.125 1.00 53.50 102 SER A CA 1
ATOM 772 C C . SER A 1 102 ? 9.137 -3.556 6.408 1.00 53.50 102 SER A C 1
ATOM 774 O O . SER A 1 102 ? 9.022 -4.317 7.370 1.00 53.50 102 SER A O 1
ATOM 776 N N . HIS A 1 103 ? 10.245 -3.508 5.658 1.00 47.34 103 HIS A N 1
ATOM 777 C CA . HIS A 1 103 ? 11.442 -4.321 5.893 1.00 47.34 103 HIS A CA 1
ATOM 778 C C . HIS A 1 103 ? 12.292 -3.822 7.077 1.00 47.34 103 HIS A C 1
ATOM 780 O O . HIS A 1 103 ? 12.844 -4.639 7.810 1.00 47.34 103 HIS A O 1
ATOM 786 N N . PHE A 1 104 ? 12.379 -2.505 7.308 1.00 46.69 104 PHE A N 1
ATOM 787 C CA . PHE A 1 104 ? 13.261 -1.932 8.343 1.00 46.69 104 PHE A CA 1
ATOM 788 C C . PHE A 1 104 ? 12.662 -1.882 9.752 1.00 46.69 104 PHE A C 1
ATOM 790 O O . PHE A 1 104 ? 13.403 -1.789 10.721 1.00 46.69 104 PHE A O 1
ATOM 797 N N . LYS A 1 105 ? 11.337 -1.986 9.919 1.00 45.81 105 LYS A N 1
ATOM 798 C CA . LYS A 1 105 ? 10.711 -1.958 11.258 1.00 45.81 105 LYS A CA 1
ATOM 799 C C . LYS A 1 105 ? 10.893 -3.263 12.064 1.00 45.81 105 LYS A C 1
ATOM 801 O O . LYS A 1 105 ? 10.302 -3.400 13.133 1.00 45.81 105 LYS A O 1
ATOM 806 N N . LYS A 1 106 ? 11.649 -4.231 11.534 1.00 42.84 106 LYS A N 1
ATOM 807 C CA . LYS A 1 106 ? 11.907 -5.556 12.127 1.00 42.84 106 LYS A CA 1
ATOM 808 C C . LYS A 1 106 ? 13.396 -5.880 12.339 1.00 42.84 106 LYS A C 1
ATOM 810 O O . LYS A 1 106 ? 13.683 -7.033 12.655 1.00 42.84 106 LYS A O 1
ATOM 815 N N . GLN A 1 107 ? 14.313 -4.923 12.171 1.00 39.19 107 GLN A N 1
ATOM 816 C CA . GLN A 1 107 ? 15.705 -5.093 12.611 1.00 39.19 107 GLN A CA 1
ATOM 817 C C . GLN A 1 107 ? 15.952 -4.325 13.902 1.00 39.19 107 GLN A C 1
ATOM 819 O O . GLN A 1 107 ? 15.571 -3.134 13.945 1.00 39.19 107 GLN A O 1
#

Radius of gyration: 20.96 Å; chains: 1; bounding box: 46×23×67 Å

Secondary structure (DSSP, 8-state):
-HHHHHHHHHHHHHHHHHHHHHHHHHHHS-----HHHHHHHHHHHHHHHHHHHHHHS-TTS-GGGGHHHHHHHHHHTHHHHHHHHHTT--SHHHHHHHHHHHHHTT-

Sequence (107 aa):
MKKLRNYLPLLLFALFCFSLAAANWQNRRGHSLPEEQAATVCSETCDRFVSCAASQLPPNMPASTFRSGCYSGCMKHAGTVKDCLDRGASTCEEIMQCSLKSHFKKQ

Foldseek 3Di:
DVVVVVCVVVVVVVVVVVVVVVVVVVLVDLDLPDLVVLQVLQQVLLVLLQVLCCVVDDPVDRSVVCSVVSSVLCNVVVSQLVSQVVVPQDDNVSSVCSSVVSVVVPD